Protein AF-A0A4Y2NLL1-F1 (afdb_monomer)

Secondary structure (DSSP, 8-state):
-PPPPPGGGHHHHHHHHTS-TTT--HHHHHHHHHHHHHHHHHHHHHHHHHHHHHHHHHHHHHHHHHHHHHHHHT---------------SSSTTSGGG------------------------

Foldseek 3Di:
DDDDDDPLCVVVVVVLVPDDPVCNDPVNSVVSVVVSVVVVVVVVVVVVVVVVVVVVVVVVVVVVVVVVVVVVVPDPDDDDDDDDDDDPPPDPVVVVVVPDDDDDDDDDDDDDDDDDDDDDDD

pLDDT: mean 70.18, std 22.6, range [34.69, 98.06]

Structure (mmCIF, N/CA/C/O backbone):
data_AF-A0A4Y2NLL1-F1
#
_entry.id   AF-A0A4Y2NLL1-F1
#
loop_
_atom_site.group_PDB
_atom_site.id
_atom_site.type_symbol
_atom_site.label_atom_id
_atom_site.label_alt_id
_atom_site.label_comp_id
_atom_site.label_asym_id
_atom_site.label_entity_id
_atom_site.label_seq_id
_atom_site.pdbx_PDB_ins_code
_atom_site.Cartn_x
_atom_site.Cartn_y
_atom_site.Cartn_z
_atom_site.occupancy
_atom_site.B_iso_or_equiv
_atom_site.auth_seq_id
_atom_site.auth_comp_id
_atom_site.auth_asym_id
_atom_site.auth_atom_id
_atom_site.pdbx_PDB_model_num
ATOM 1 N N . MET A 1 1 ? -21.657 14.545 -0.772 1.00 76.75 1 MET A N 1
ATOM 2 C CA . MET A 1 1 ? -20.901 13.754 -1.768 1.00 76.75 1 MET A CA 1
ATOM 3 C C . MET A 1 1 ? -19.829 12.984 -1.021 1.00 76.75 1 MET A C 1
ATOM 5 O O . MET A 1 1 ? -19.049 13.620 -0.325 1.00 76.75 1 MET A O 1
ATOM 9 N N . ILE A 1 2 ? -19.828 11.654 -1.087 1.00 66.31 2 ILE A N 1
ATOM 10 C CA . ILE A 1 2 ? -18.796 10.835 -0.435 1.00 66.31 2 ILE A CA 1
ATOM 11 C C . ILE A 1 2 ? -17.628 10.726 -1.416 1.00 66.31 2 ILE A C 1
ATOM 13 O O . ILE A 1 2 ? -17.840 10.383 -2.577 1.00 66.31 2 ILE A O 1
ATOM 17 N N . ARG A 1 3 ? -16.415 11.078 -0.980 1.00 82.00 3 ARG A N 1
ATOM 18 C CA . ARG A 1 3 ? -15.206 10.905 -1.792 1.00 82.00 3 ARG A CA 1
ATOM 19 C C . ARG A 1 3 ? -14.732 9.462 -1.645 1.00 82.00 3 ARG A C 1
ATOM 21 O O . ARG A 1 3 ? -14.575 8.987 -0.526 1.00 82.00 3 ARG A O 1
ATOM 28 N N . SER A 1 4 ? -14.541 8.768 -2.762 1.00 80.62 4 SER A N 1
ATOM 29 C CA . SER A 1 4 ? -13.954 7.428 -2.774 1.00 80.62 4 SER A CA 1
ATOM 30 C C . SER A 1 4 ? -12.435 7.513 -2.673 1.00 80.62 4 SER A C 1
ATOM 32 O O . SER A 1 4 ? -11.819 8.389 -3.283 1.00 80.62 4 SER A O 1
ATOM 34 N N . LEU A 1 5 ? -11.836 6.577 -1.942 1.00 81.56 5 LEU A N 1
ATOM 35 C CA . LEU A 1 5 ? -10.387 6.428 -1.881 1.00 81.56 5 LEU A CA 1
ATOM 36 C C . LEU A 1 5 ? -9.854 5.905 -3.234 1.00 81.56 5 LEU A C 1
ATOM 38 O O . LEU A 1 5 ? -10.534 5.084 -3.860 1.00 81.56 5 LEU A O 1
ATOM 42 N N . PRO A 1 6 ? -8.672 6.342 -3.708 1.00 89.38 6 PRO A N 1
ATOM 43 C CA . PRO A 1 6 ? -8.061 5.770 -4.906 1.00 89.38 6 PRO A CA 1
ATOM 44 C C . PRO A 1 6 ? -7.823 4.258 -4.766 1.00 89.38 6 PRO A C 1
ATOM 46 O O . PRO A 1 6 ? -7.535 3.762 -3.677 1.00 89.38 6 PRO A O 1
ATOM 49 N N . ALA A 1 7 ? -7.898 3.524 -5.881 1.00 92.19 7 ALA A N 1
ATOM 50 C CA . ALA A 1 7 ? -7.809 2.058 -5.887 1.00 92.19 7 ALA A CA 1
ATOM 51 C C . ALA A 1 7 ? -6.471 1.512 -5.351 1.00 92.19 7 ALA A C 1
ATOM 53 O O . ALA A 1 7 ? -6.421 0.413 -4.809 1.00 92.19 7 ALA A O 1
ATOM 54 N N . GLU A 1 8 ? -5.395 2.290 -5.451 1.00 92.62 8 GLU A N 1
ATOM 55 C CA . GLU A 1 8 ? -4.071 1.942 -4.920 1.00 92.62 8 GLU A CA 1
ATOM 56 C C . GLU A 1 8 ? -4.052 1.759 -3.393 1.00 92.62 8 GLU A C 1
ATOM 58 O O . GLU A 1 8 ? -3.239 0.994 -2.881 1.00 92.62 8 GLU A O 1
ATOM 63 N N . TYR A 1 9 ? -5.020 2.342 -2.681 1.00 92.75 9 TYR A N 1
ATOM 64 C CA . TYR A 1 9 ? -5.200 2.159 -1.240 1.00 92.75 9 TYR A CA 1
ATOM 65 C C . TYR A 1 9 ? -6.152 1.005 -0.884 1.00 92.75 9 TYR A C 1
ATOM 67 O O . TYR A 1 9 ? -6.485 0.803 0.283 1.00 92.75 9 TYR A O 1
ATOM 75 N N . GLN A 1 10 ? -6.623 0.217 -1.854 1.00 92.38 10 GLN A N 1
ATOM 76 C CA . GLN A 1 10 ? -7.541 -0.886 -1.560 1.00 92.38 10 GLN A CA 1
ATOM 77 C C . GLN A 1 10 ? -6.905 -1.919 -0.614 1.00 92.38 10 GLN A C 1
ATOM 79 O O . GLN A 1 10 ? -7.589 -2.437 0.267 1.00 92.38 10 GLN A O 1
ATOM 84 N N . SER A 1 11 ? -5.603 -2.186 -0.764 1.00 94.12 11 SER A N 1
ATOM 85 C CA . SER A 1 11 ? -4.860 -3.123 0.091 1.00 94.12 11 SER A CA 1
ATOM 86 C C . SER A 1 11 ? -4.927 -2.713 1.562 1.00 94.12 11 SER A C 1
ATOM 88 O O . SER A 1 11 ? -5.355 -3.499 2.406 1.00 94.12 11 SER A O 1
ATOM 90 N N . ILE A 1 12 ? -4.597 -1.454 1.865 1.00 95.56 12 ILE A N 1
ATOM 91 C CA . ILE A 1 12 ? -4.600 -0.953 3.240 1.00 95.56 12 ILE A CA 1
ATOM 92 C C . ILE A 1 12 ? -6.003 -0.936 3.854 1.00 95.56 12 ILE A C 1
ATOM 94 O O . ILE A 1 12 ? -6.177 -1.334 5.003 1.00 95.56 12 ILE A O 1
ATOM 98 N N . VAL A 1 13 ? -7.030 -0.585 3.075 1.00 94.44 13 VAL A N 1
ATOM 99 C CA . VAL A 1 13 ? -8.423 -0.642 3.544 1.00 94.44 13 VAL A CA 1
ATOM 100 C C . VAL A 1 13 ? -8.818 -2.071 3.920 1.00 94.44 13 VAL A C 1
ATOM 102 O O . VAL A 1 13 ? -9.426 -2.278 4.967 1.00 94.44 13 VAL A O 1
ATOM 105 N N . GLN A 1 14 ? -8.451 -3.067 3.106 1.00 94.88 14 GLN A N 1
ATOM 106 C CA . GLN A 1 14 ? -8.715 -4.477 3.417 1.00 94.88 14 GLN A CA 1
ATOM 107 C C . GLN A 1 14 ? -7.952 -4.943 4.658 1.00 94.88 14 GLN A C 1
ATOM 109 O O . GLN A 1 14 ? -8.508 -5.673 5.476 1.00 94.88 14 GLN A O 1
ATOM 114 N N . THR A 1 15 ? -6.702 -4.511 4.821 1.00 96.31 15 THR A N 1
ATOM 115 C CA . THR A 1 15 ? -5.895 -4.823 6.004 1.00 96.31 15 THR A CA 1
ATOM 116 C C . THR A 1 15 ? -6.549 -4.283 7.272 1.00 96.31 15 THR A C 1
ATOM 118 O O . THR A 1 15 ? -6.813 -5.061 8.187 1.00 96.31 15 THR A O 1
ATOM 121 N N . ILE A 1 16 ? -6.883 -2.989 7.296 1.00 96.38 16 ILE A N 1
ATOM 122 C CA . ILE A 1 16 ? -7.500 -2.325 8.452 1.00 96.38 16 ILE A CA 1
ATOM 123 C C . ILE A 1 16 ? -8.880 -2.915 8.758 1.00 96.38 16 ILE A C 1
ATOM 125 O O . ILE A 1 16 ? -9.222 -3.116 9.918 1.00 96.38 16 ILE A O 1
ATOM 129 N N . TYR A 1 17 ? -9.671 -3.249 7.735 1.00 95.25 17 TYR A N 1
ATOM 130 C CA . TYR A 1 17 ? -10.995 -3.846 7.933 1.00 95.25 17 TYR A CA 1
ATOM 131 C C . TYR A 1 17 ? -10.947 -5.190 8.681 1.00 95.25 17 TYR A C 1
ATOM 133 O O . TYR A 1 17 ? -11.926 -5.591 9.304 1.00 95.25 17 TYR A O 1
ATOM 141 N N . ARG A 1 18 ? -9.813 -5.897 8.626 1.00 96.81 18 ARG A N 1
ATOM 142 C CA . ARG A 1 18 ? -9.613 -7.177 9.321 1.00 96.81 18 ARG A CA 1
ATOM 143 C C . ARG A 1 18 ? -9.039 -7.022 10.730 1.00 96.81 18 ARG A C 1
ATOM 145 O O . ARG A 1 18 ? -8.798 -8.040 11.378 1.00 96.81 18 ARG A O 1
ATOM 152 N N . TRP A 1 19 ? -8.764 -5.801 11.180 1.00 98.06 19 TRP A N 1
ATOM 153 C CA . TRP A 1 19 ? -8.235 -5.550 12.517 1.00 98.06 19 TRP A CA 1
ATOM 154 C C . TRP A 1 19 ? -9.286 -5.810 13.593 1.00 98.06 19 TRP A C 1
ATOM 156 O O . TRP A 1 19 ? -10.489 -5.707 13.362 1.00 98.06 19 TRP A O 1
ATOM 166 N N . THR A 1 20 ? -8.811 -6.152 14.788 1.00 97.69 20 THR A N 1
ATOM 167 C CA . THR A 1 20 ? -9.656 -6.206 15.982 1.00 97.69 20 THR A CA 1
ATOM 168 C C . THR A 1 20 ? -9.969 -4.792 16.485 1.00 97.69 20 THR A C 1
ATOM 170 O O . THR A 1 20 ? -9.216 -3.856 16.216 1.00 97.69 20 THR A O 1
ATOM 173 N N . ASP A 1 21 ? -11.032 -4.621 17.274 1.00 97.12 21 ASP A N 1
ATOM 174 C CA . ASP A 1 21 ? -11.412 -3.305 17.823 1.00 97.12 21 ASP A CA 1
ATOM 175 C C . ASP A 1 21 ? -10.284 -2.656 18.647 1.00 97.12 21 ASP A C 1
ATOM 177 O O . ASP A 1 21 ? -10.082 -1.442 18.618 1.00 97.12 21 ASP A O 1
ATOM 181 N N . ALA A 1 22 ? -9.498 -3.477 19.352 1.00 96.81 22 ALA A N 1
ATOM 182 C CA . ALA A 1 22 ? -8.344 -3.020 20.123 1.00 96.81 22 ALA A CA 1
ATOM 183 C C . ALA A 1 22 ? -7.203 -2.496 19.236 1.00 96.81 22 ALA A C 1
ATOM 185 O O . ALA A 1 22 ? -6.418 -1.659 19.671 1.00 96.81 22 ALA A O 1
ATOM 186 N N . GLU A 1 23 ? -7.101 -2.978 18.000 1.00 96.44 23 GLU A N 1
ATOM 187 C CA . GLU A 1 23 ? -6.126 -2.517 17.012 1.00 96.44 23 GLU A CA 1
ATOM 188 C C . GLU A 1 23 ? -6.648 -1.352 16.172 1.00 96.44 23 GLU A C 1
ATOM 190 O O . GLU A 1 23 ? -5.846 -0.592 15.634 1.00 96.44 23 GLU A O 1
ATOM 195 N N . PHE A 1 24 ? -7.967 -1.188 16.069 1.00 96.44 24 PHE A N 1
ATOM 196 C CA . PHE A 1 24 ? -8.620 -0.094 15.354 1.00 96.44 24 PHE A CA 1
ATOM 197 C C . PHE A 1 24 ? -8.525 1.222 16.145 1.00 96.44 24 PHE A C 1
ATOM 199 O O . PHE A 1 24 ? -9.515 1.815 16.566 1.00 96.44 24 PHE A O 1
ATOM 206 N N . GLN A 1 25 ? -7.295 1.659 16.394 1.00 97.69 25 GLN A N 1
ATOM 207 C CA . GLN A 1 25 ? -6.973 2.887 17.105 1.00 97.69 25 GLN A CA 1
ATOM 208 C C . GLN A 1 25 ? -6.464 3.936 16.110 1.00 97.69 25 GLN A C 1
ATOM 210 O O . GLN A 1 25 ? -5.711 3.571 15.200 1.00 97.69 25 GLN A O 1
ATOM 215 N N . PRO A 1 26 ? -6.827 5.223 16.273 1.00 96.88 26 PRO A N 1
ATOM 216 C CA . PRO A 1 26 ? -6.452 6.283 15.336 1.00 96.88 26 PRO A CA 1
ATOM 217 C C . PRO A 1 26 ? -4.950 6.332 15.038 1.00 96.88 26 PRO A C 1
ATOM 219 O O . PRO A 1 26 ? -4.568 6.296 13.872 1.00 96.88 26 PRO A O 1
ATOM 222 N N . ASP A 1 27 ? -4.109 6.291 16.074 1.00 97.44 27 ASP A N 1
ATOM 223 C CA . ASP A 1 27 ? -2.648 6.374 15.943 1.00 97.44 27 ASP A CA 1
ATOM 224 C C . ASP A 1 27 ? -2.078 5.241 15.078 1.00 97.44 27 ASP A C 1
ATOM 226 O O . ASP A 1 27 ? -1.194 5.437 14.242 1.00 97.44 27 ASP A O 1
ATOM 230 N N . LYS A 1 28 ? -2.614 4.027 15.253 1.00 97.19 28 LYS A N 1
ATOM 231 C CA . LYS A 1 28 ? -2.180 2.858 14.486 1.00 97.19 28 LYS A CA 1
ATOM 232 C C . LYS A 1 28 ? -2.656 2.953 13.039 1.00 97.19 28 LYS A C 1
ATOM 234 O O . LYS A 1 28 ? -1.873 2.683 12.129 1.00 97.19 28 LYS A O 1
ATOM 239 N N . ILE A 1 29 ? -3.902 3.375 12.823 1.00 95.81 29 ILE A N 1
ATOM 240 C CA . ILE A 1 29 ? -4.457 3.608 11.483 1.00 95.81 29 ILE A CA 1
ATOM 241 C C . ILE A 1 29 ? -3.603 4.633 10.733 1.00 95.81 29 ILE A C 1
ATOM 243 O O . ILE A 1 29 ? -3.204 4.375 9.601 1.00 95.81 29 ILE A O 1
ATOM 247 N N . GLU A 1 30 ? -3.275 5.759 11.365 1.00 95.81 30 GLU A N 1
ATOM 248 C CA . GLU A 1 30 ? -2.430 6.794 10.767 1.00 95.81 30 GLU A CA 1
ATOM 249 C C . GLU A 1 30 ? -1.052 6.241 10.386 1.00 95.81 30 GLU A C 1
ATOM 251 O O . GLU A 1 30 ? -0.609 6.415 9.248 1.00 95.81 30 GLU A O 1
ATOM 256 N N . SER A 1 31 ? -0.406 5.502 11.295 1.00 96.38 31 SER A N 1
ATOM 257 C CA . SER A 1 31 ? 0.912 4.911 11.038 1.00 96.38 31 SER A CA 1
ATOM 258 C C . SER A 1 31 ? 0.917 3.958 9.837 1.00 96.38 31 SER A C 1
ATOM 260 O O . SER A 1 31 ? 1.832 3.997 9.013 1.00 96.38 31 SER A O 1
ATOM 262 N N . GLU A 1 32 ? -0.130 3.146 9.690 1.00 96.94 32 GLU A N 1
ATOM 263 C CA . GLU A 1 32 ? -0.248 2.174 8.606 1.00 96.94 32 GLU A CA 1
ATOM 264 C C . GLU A 1 32 ? -0.572 2.863 7.267 1.00 96.94 32 GLU A C 1
ATOM 266 O O . GLU A 1 32 ? -0.046 2.482 6.221 1.00 96.94 32 GLU A O 1
ATOM 271 N N . ILE A 1 33 ? -1.373 3.935 7.290 1.00 95.00 33 ILE A N 1
ATOM 272 C CA . ILE A 1 33 ? -1.655 4.757 6.104 1.00 95.00 33 ILE A CA 1
ATOM 273 C C . ILE A 1 33 ? -0.382 5.459 5.606 1.00 95.00 33 ILE A C 1
ATOM 275 O O . ILE A 1 33 ? -0.111 5.442 4.404 1.00 95.00 33 ILE A O 1
ATOM 279 N N . LEU A 1 34 ? 0.432 6.020 6.507 1.00 95.50 34 LEU A N 1
ATOM 280 C CA . LEU A 1 34 ? 1.714 6.650 6.158 1.00 95.50 34 LEU A CA 1
ATOM 281 C C . LEU A 1 34 ? 2.727 5.644 5.594 1.00 95.50 34 LEU A C 1
ATOM 283 O O . LEU A 1 34 ? 3.481 5.957 4.663 1.00 95.50 34 LEU A O 1
ATOM 287 N N . LEU A 1 35 ? 2.752 4.432 6.152 1.00 95.81 35 LEU A N 1
ATOM 288 C CA . LEU A 1 35 ? 3.588 3.347 5.651 1.00 95.81 35 LEU A CA 1
ATOM 289 C C . LEU A 1 35 ? 3.171 2.947 4.229 1.00 95.81 35 LEU A C 1
ATOM 291 O O . LEU A 1 35 ? 4.026 2.827 3.345 1.00 95.81 35 LEU A O 1
ATOM 295 N N . GLU A 1 36 ? 1.865 2.807 3.989 1.00 95.81 36 GLU A N 1
ATOM 296 C CA . GLU A 1 36 ? 1.330 2.467 2.672 1.00 95.81 36 GLU A CA 1
ATOM 297 C C . GLU A 1 36 ? 1.612 3.565 1.640 1.00 95.81 36 GLU A C 1
ATOM 299 O O . GLU A 1 36 ? 2.037 3.267 0.522 1.00 95.81 36 GLU A O 1
ATOM 304 N N . GLU A 1 37 ? 1.465 4.839 2.007 1.00 94.88 37 GLU A N 1
ATOM 305 C CA . GLU A 1 37 ? 1.814 5.953 1.123 1.00 94.88 37 GLU A CA 1
ATOM 306 C C . GLU A 1 37 ? 3.293 5.902 0.713 1.00 94.88 37 GLU A C 1
ATOM 308 O O . GLU A 1 37 ? 3.621 6.041 -0.471 1.00 94.88 37 GLU A O 1
ATOM 313 N N . ASN A 1 38 ? 4.205 5.633 1.655 1.00 96.25 38 ASN A N 1
ATOM 314 C CA . ASN A 1 38 ? 5.623 5.480 1.327 1.00 96.25 38 ASN A CA 1
ATOM 315 C C . ASN A 1 38 ? 5.875 4.306 0.380 1.00 96.25 38 ASN A C 1
ATOM 317 O O . ASN A 1 38 ? 6.637 4.454 -0.581 1.00 96.25 38 ASN A O 1
ATOM 321 N N . ARG A 1 39 ? 5.219 3.164 0.611 1.00 96.19 39 ARG A N 1
ATOM 322 C CA . ARG A 1 39 ? 5.319 1.982 -0.252 1.00 96.19 39 ARG A CA 1
ATOM 323 C C . ARG A 1 39 ? 4.836 2.282 -1.673 1.00 96.19 39 ARG A C 1
ATOM 325 O O . ARG A 1 39 ? 5.514 1.928 -2.643 1.00 96.19 39 ARG A O 1
ATOM 332 N N . LEU A 1 40 ? 3.695 2.957 -1.811 1.00 95.38 40 LEU A N 1
ATOM 333 C CA . LEU A 1 40 ? 3.137 3.361 -3.104 1.00 95.38 40 LEU A CA 1
ATOM 334 C C . LEU A 1 40 ? 4.060 4.344 -3.827 1.00 95.38 40 LEU A C 1
ATOM 336 O O . LEU A 1 40 ? 4.355 4.168 -5.012 1.00 95.38 40 LEU A O 1
ATOM 340 N N . ARG A 1 41 ? 4.585 5.339 -3.105 1.00 95.06 41 ARG A N 1
ATOM 341 C CA . ARG A 1 41 ? 5.521 6.323 -3.655 1.00 95.06 41 ARG A CA 1
ATOM 342 C C . ARG A 1 41 ? 6.812 5.672 -4.146 1.00 95.06 41 ARG A C 1
ATOM 344 O O . ARG A 1 41 ? 7.328 6.070 -5.188 1.00 95.06 41 ARG A O 1
ATOM 351 N N . LEU A 1 42 ? 7.331 4.690 -3.413 1.00 95.50 42 LEU A N 1
ATOM 352 C CA . LEU A 1 42 ? 8.517 3.939 -3.818 1.00 95.50 42 LEU A CA 1
ATOM 353 C C . LEU A 1 42 ? 8.243 3.115 -5.080 1.00 95.50 42 LEU A C 1
ATOM 355 O O . LEU A 1 42 ? 8.962 3.253 -6.063 1.00 95.50 42 LEU A O 1
ATOM 359 N N . THR A 1 43 ? 7.137 2.366 -5.095 1.00 92.81 43 THR A N 1
ATOM 360 C CA . THR A 1 43 ? 6.732 1.542 -6.247 1.00 92.81 43 THR A CA 1
ATOM 361 C C . THR A 1 43 ? 6.615 2.374 -7.528 1.00 92.81 43 THR A C 1
ATOM 363 O O . THR A 1 43 ? 7.045 1.942 -8.595 1.00 92.81 43 THR A O 1
ATOM 366 N N . ARG A 1 44 ? 6.065 3.593 -7.431 1.00 93.31 44 ARG A N 1
ATOM 367 C CA . ARG A 1 44 ? 5.944 4.509 -8.573 1.00 93.31 44 ARG A CA 1
ATOM 368 C C . ARG A 1 44 ? 7.313 4.955 -9.101 1.00 93.31 44 ARG A C 1
ATOM 370 O O . ARG A 1 44 ? 7.540 4.898 -10.302 1.00 93.31 44 ARG A O 1
ATOM 377 N N . LYS A 1 45 ? 8.246 5.315 -8.213 1.00 92.38 45 LYS A N 1
ATOM 378 C CA . LYS A 1 45 ? 9.615 5.710 -8.596 1.00 92.38 45 LYS A CA 1
ATOM 379 C C . LYS A 1 45 ? 10.396 4.579 -9.257 1.00 92.38 45 LYS A C 1
ATOM 381 O O . LYS A 1 45 ? 11.112 4.816 -10.230 1.00 92.38 45 LYS A O 1
ATOM 386 N N . ASP A 1 46 ? 10.267 3.365 -8.733 1.00 92.56 46 ASP A N 1
ATOM 387 C CA . ASP A 1 46 ? 10.939 2.198 -9.300 1.00 92.56 46 ASP A CA 1
ATOM 388 C C . ASP A 1 46 ? 10.401 1.905 -10.702 1.00 92.56 46 ASP A C 1
ATOM 390 O O . ASP A 1 46 ? 11.179 1.682 -11.628 1.00 92.56 46 ASP A O 1
ATOM 394 N N . LEU A 1 47 ? 9.079 1.998 -10.887 1.00 93.00 47 LEU A N 1
ATOM 395 C CA . LEU A 1 47 ? 8.448 1.854 -12.197 1.00 93.00 47 LEU A CA 1
ATOM 396 C C . LEU A 1 47 ? 8.942 2.915 -13.190 1.00 93.00 47 LEU A C 1
ATOM 398 O O . LEU A 1 47 ? 9.303 2.567 -14.316 1.00 93.00 47 LEU A O 1
ATOM 402 N N . ASP A 1 48 ? 9.009 4.180 -12.775 1.00 92.06 48 ASP A N 1
ATOM 403 C CA . ASP A 1 48 ? 9.502 5.279 -13.613 1.00 92.06 48 ASP A CA 1
ATOM 404 C C . ASP A 1 48 ? 10.969 5.062 -14.017 1.00 92.06 48 ASP A C 1
ATOM 406 O O . ASP A 1 48 ? 11.347 5.242 -15.178 1.00 92.06 48 ASP A O 1
ATOM 410 N N . THR A 1 49 ? 11.793 4.601 -13.074 1.00 91.38 49 THR A N 1
ATOM 411 C CA . THR A 1 49 ? 13.212 4.304 -13.305 1.00 91.38 49 THR A CA 1
ATOM 412 C C . THR A 1 49 ? 13.380 3.148 -14.287 1.00 91.38 49 THR A C 1
ATOM 414 O O . THR A 1 49 ? 14.119 3.264 -15.266 1.00 91.38 49 THR A O 1
ATOM 417 N N . VAL A 1 50 ? 12.662 2.044 -14.071 1.00 91.31 50 VAL A N 1
ATOM 418 C CA . VAL A 1 50 ? 12.688 0.872 -14.958 1.00 91.31 50 VAL A CA 1
ATOM 419 C C . VAL A 1 50 ? 12.205 1.243 -16.359 1.00 91.31 50 VAL A C 1
ATOM 421 O O . VAL A 1 50 ? 12.829 0.849 -17.344 1.00 91.31 50 VAL A O 1
ATOM 424 N N . SER A 1 51 ? 11.139 2.039 -16.454 1.00 92.38 51 SER A N 1
ATOM 425 C CA . SER A 1 51 ? 10.598 2.536 -17.721 1.00 92.38 51 SER A CA 1
ATOM 426 C C . SER A 1 51 ? 11.631 3.367 -18.492 1.00 92.38 51 SER A C 1
ATOM 428 O O . SER A 1 51 ? 11.911 3.091 -19.661 1.00 92.38 51 SER A O 1
ATOM 430 N N . SER A 1 52 ? 12.276 4.327 -17.821 1.00 87.94 52 SER A N 1
ATOM 431 C CA . SER A 1 52 ? 13.306 5.188 -18.417 1.00 87.94 52 SER A CA 1
ATOM 432 C C . SER A 1 52 ? 14.527 4.398 -18.909 1.00 87.94 52 SER A C 1
ATO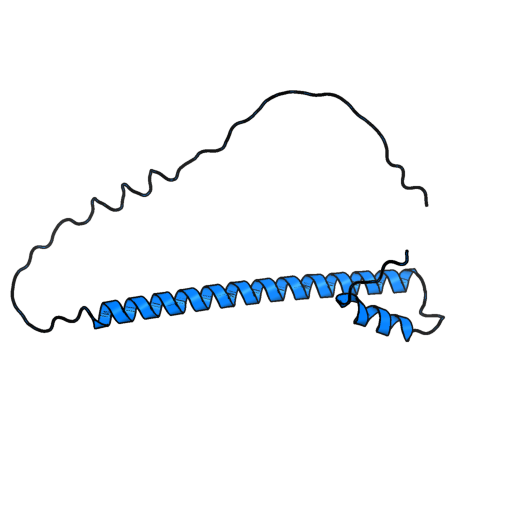M 434 O O . SER A 1 52 ? 15.013 4.604 -20.029 1.00 87.94 52 SER A O 1
ATOM 436 N N . VAL A 1 53 ? 14.993 3.429 -18.115 1.00 90.25 53 VAL A N 1
ATOM 437 C CA . VAL A 1 53 ? 16.108 2.547 -18.491 1.00 90.25 53 VAL A CA 1
ATOM 438 C C . VAL A 1 53 ? 15.737 1.677 -19.692 1.00 90.25 53 VAL A C 1
ATOM 440 O O . VAL A 1 53 ? 16.524 1.559 -20.633 1.00 90.25 53 VAL A O 1
ATOM 443 N N . ALA A 1 54 ? 14.539 1.089 -19.699 1.00 86.88 54 ALA A N 1
ATOM 444 C CA . ALA A 1 54 ? 14.071 0.267 -20.811 1.00 86.88 54 ALA A CA 1
ATOM 445 C C . ALA A 1 54 ? 13.994 1.070 -22.119 1.00 86.88 54 ALA A C 1
ATOM 447 O O . ALA A 1 54 ? 14.463 0.598 -23.157 1.00 86.88 54 ALA A O 1
ATOM 448 N N . PHE A 1 55 ? 13.472 2.299 -22.061 1.00 85.38 55 PHE A N 1
ATOM 449 C CA . PHE A 1 55 ? 13.398 3.183 -23.222 1.00 85.38 55 PHE A CA 1
ATOM 450 C C . PHE A 1 55 ? 14.789 3.558 -23.749 1.00 85.38 55 PHE A C 1
ATOM 452 O O . PHE A 1 55 ? 15.051 3.437 -24.947 1.00 85.38 55 PHE A O 1
ATOM 459 N N . SER A 1 56 ? 15.705 3.936 -22.853 1.00 84.00 56 SER A N 1
ATOM 460 C CA . SER A 1 56 ? 17.086 4.282 -23.210 1.00 84.00 56 SER A CA 1
ATOM 461 C C . SER A 1 56 ? 17.807 3.104 -23.872 1.00 84.00 56 SER A C 1
ATOM 463 O O . SER A 1 56 ? 18.464 3.258 -24.900 1.00 84.00 56 SER A O 1
ATOM 465 N N . ASN A 1 57 ? 17.650 1.895 -23.332 1.00 83.81 57 ASN A N 1
ATOM 466 C CA . ASN A 1 57 ? 18.254 0.691 -23.901 1.00 83.81 57 ASN A CA 1
ATOM 467 C C . ASN A 1 57 ? 17.707 0.367 -25.297 1.00 83.81 57 ASN A C 1
ATOM 469 O O . ASN A 1 57 ? 18.470 -0.027 -26.182 1.00 83.81 57 ASN A O 1
ATOM 473 N N . GLU A 1 58 ? 16.405 0.546 -25.519 1.00 81.94 58 GLU A N 1
ATOM 474 C CA . GLU A 1 58 ? 15.797 0.333 -26.834 1.00 81.94 58 GLU A CA 1
ATOM 475 C C . GLU A 1 58 ? 16.291 1.356 -27.867 1.00 81.94 58 GLU A C 1
ATOM 477 O O . GLU A 1 58 ? 16.586 0.986 -29.007 1.00 81.94 58 GLU A O 1
ATOM 482 N N . MET A 1 59 ? 16.458 2.621 -27.469 1.00 80.12 59 MET A N 1
ATOM 483 C CA . MET A 1 59 ? 17.057 3.652 -28.322 1.00 80.12 59 MET A CA 1
ATOM 484 C C . MET A 1 59 ? 18.482 3.267 -28.745 1.00 80.12 59 MET A C 1
ATOM 486 O O . MET A 1 59 ? 18.756 3.187 -29.944 1.00 80.12 59 MET A O 1
ATOM 490 N N . HIS A 1 60 ? 19.352 2.916 -27.792 1.00 76.00 60 HIS A N 1
ATOM 491 C CA . HIS A 1 60 ? 20.725 2.492 -28.091 1.00 76.00 60 HIS A CA 1
ATOM 492 C C . HIS A 1 60 ? 20.781 1.252 -28.999 1.00 76.00 60 HIS A C 1
ATOM 494 O O . HIS A 1 60 ? 21.647 1.153 -29.870 1.00 76.00 60 HIS A O 1
ATOM 500 N N . ARG A 1 61 ? 19.854 0.293 -28.847 1.00 77.50 61 ARG A N 1
ATOM 501 C CA . ARG A 1 61 ? 19.776 -0.884 -29.733 1.00 77.50 61 ARG A CA 1
ATOM 502 C C . ARG A 1 61 ? 19.422 -0.512 -31.168 1.00 77.50 61 ARG A C 1
ATOM 504 O O . ARG A 1 61 ? 20.026 -1.062 -32.091 1.00 77.50 61 ARG A O 1
ATOM 511 N N . LYS A 1 62 ? 18.464 0.397 -31.368 1.00 76.44 62 LYS A N 1
ATOM 512 C CA . LYS A 1 62 ? 18.084 0.888 -32.704 1.00 76.44 62 LYS A CA 1
ATOM 513 C C . LYS A 1 62 ? 19.224 1.658 -33.362 1.00 76.44 62 LYS A C 1
ATOM 515 O O . LYS A 1 62 ? 19.492 1.459 -34.545 1.00 76.44 62 LYS A O 1
ATOM 520 N N . GLU A 1 63 ? 19.935 2.467 -32.590 1.00 69.75 63 GLU A N 1
ATOM 521 C CA . GLU A 1 63 ? 21.091 3.229 -33.061 1.00 69.75 63 GLU A CA 1
ATOM 522 C C . GLU A 1 63 ? 22.255 2.300 -33.452 1.00 69.75 63 GLU A C 1
ATOM 524 O O . GLU A 1 63 ? 22.782 2.381 -34.562 1.00 69.75 63 GLU A O 1
ATOM 529 N N . ALA A 1 64 ? 22.558 1.296 -32.623 1.00 68.06 64 ALA A N 1
ATOM 530 C CA . ALA A 1 64 ? 23.544 0.266 -32.943 1.00 68.06 64 ALA A CA 1
ATOM 531 C C . ALA A 1 64 ? 23.148 -0.602 -34.154 1.00 68.06 64 ALA A C 1
ATOM 533 O O . ALA A 1 64 ? 24.022 -1.082 -34.879 1.00 68.06 64 ALA A O 1
ATOM 534 N N . ALA A 1 65 ? 21.854 -0.835 -34.390 1.00 66.06 65 ALA A N 1
ATOM 535 C CA . ALA A 1 65 ? 21.374 -1.543 -35.577 1.00 66.06 65 ALA A CA 1
ATOM 536 C C . ALA A 1 65 ? 21.508 -0.695 -36.854 1.00 66.06 65 ALA A C 1
ATOM 538 O O . ALA A 1 65 ? 21.896 -1.226 -37.895 1.00 66.06 65 ALA A O 1
ATOM 539 N N . ASN A 1 66 ? 21.265 0.616 -36.768 1.00 62.16 66 ASN A N 1
ATOM 540 C CA . ASN A 1 66 ? 21.471 1.546 -37.878 1.00 62.16 66 ASN A CA 1
ATOM 541 C C . ASN A 1 66 ? 22.956 1.604 -38.288 1.00 62.16 66 ASN A C 1
ATOM 543 O O . ASN A 1 66 ? 23.284 1.382 -39.455 1.00 62.16 66 ASN A O 1
ATOM 547 N N . CYS A 1 67 ? 23.873 1.739 -37.323 1.00 56.62 67 CYS A N 1
ATOM 548 C CA . CYS A 1 67 ? 25.317 1.735 -37.594 1.00 56.62 67 CYS A CA 1
ATOM 549 C C . CYS A 1 67 ? 25.797 0.453 -38.298 1.00 56.62 67 CYS A C 1
ATOM 551 O O . CYS A 1 67 ? 26.682 0.504 -39.151 1.00 56.62 67 CYS A O 1
ATOM 553 N N . LYS A 1 68 ? 25.191 -0.702 -37.997 1.00 58.88 68 LYS A N 1
ATOM 554 C CA . LYS A 1 68 ? 25.503 -1.975 -38.671 1.00 58.88 68 LYS A CA 1
ATOM 555 C C . LYS A 1 68 ? 24.985 -2.022 -40.108 1.00 58.88 68 LYS A C 1
ATOM 557 O O . LYS A 1 68 ? 25.641 -2.616 -40.956 1.00 58.88 68 LYS A O 1
ATOM 562 N N . HIS A 1 69 ? 23.847 -1.392 -40.393 1.00 50.66 69 HIS A N 1
ATOM 563 C CA . HIS A 1 69 ? 23.303 -1.318 -41.750 1.00 50.66 69 HIS A CA 1
ATOM 564 C C . HIS A 1 69 ? 24.144 -0.394 -42.642 1.00 50.66 69 HIS A C 1
ATOM 566 O O . HIS A 1 69 ? 24.412 -0.736 -43.791 1.00 50.66 69 HIS A O 1
ATOM 572 N N . ILE A 1 70 ? 24.632 0.725 -42.096 1.00 50.59 70 ILE A N 1
ATOM 573 C CA . ILE A 1 70 ? 25.578 1.620 -42.780 1.00 50.59 70 ILE A CA 1
ATOM 574 C C . ILE A 1 70 ? 26.936 0.928 -42.992 1.00 50.59 70 ILE A C 1
ATOM 576 O O . ILE A 1 70 ? 27.474 0.990 -44.093 1.00 50.59 70 ILE A O 1
ATOM 580 N N . ALA A 1 71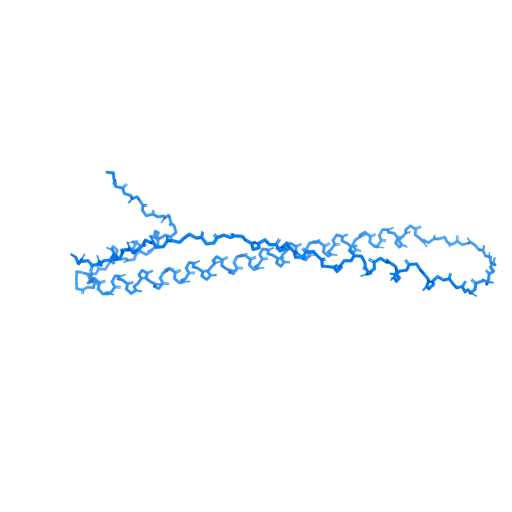 ? 27.454 0.194 -41.997 1.00 49.22 71 ALA A N 1
ATOM 581 C CA . ALA A 1 71 ? 28.708 -0.559 -42.124 1.00 49.22 71 ALA A CA 1
ATOM 582 C C . ALA A 1 71 ? 28.619 -1.745 -43.108 1.00 49.22 71 ALA A C 1
ATOM 584 O O . ALA A 1 71 ? 29.598 -2.084 -43.770 1.00 49.22 71 ALA A O 1
ATOM 585 N N . ALA A 1 72 ? 27.448 -2.378 -43.232 1.00 49.62 72 ALA A N 1
ATOM 586 C CA . ALA A 1 72 ? 27.209 -3.428 -44.221 1.00 49.62 72 ALA A CA 1
ATOM 587 C C . ALA A 1 72 ? 27.051 -2.868 -45.648 1.00 49.62 72 ALA A C 1
ATOM 589 O O . ALA A 1 72 ? 27.460 -3.530 -46.601 1.00 49.62 72 ALA A O 1
ATOM 590 N N . LEU A 1 73 ? 26.509 -1.650 -45.801 1.00 46.91 73 LEU A N 1
ATOM 591 C CA . LEU A 1 73 ? 26.439 -0.944 -47.087 1.00 46.91 73 LEU A CA 1
ATOM 592 C C . LEU A 1 73 ? 27.788 -0.333 -47.508 1.00 46.91 73 LEU A C 1
ATOM 594 O O . LEU A 1 73 ? 28.004 -0.094 -48.693 1.00 46.91 73 LEU A O 1
ATOM 598 N N . SER A 1 74 ? 28.700 -0.084 -46.562 1.00 47.34 74 SER A N 1
ATOM 599 C CA . SER A 1 74 ? 30.001 0.551 -46.804 1.00 47.34 74 SER A CA 1
ATOM 600 C C . SER A 1 74 ? 3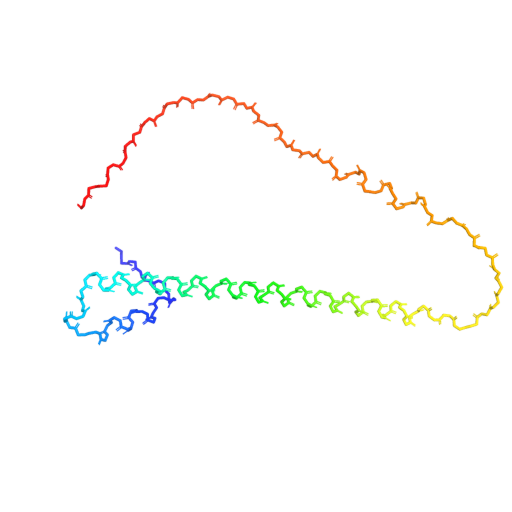1.139 -0.430 -47.105 1.00 47.34 74 SER A C 1
ATOM 602 O O . SER A 1 74 ? 32.300 -0.089 -46.892 1.00 47.34 74 SER A O 1
ATOM 604 N N . ASN A 1 75 ? 30.847 -1.633 -47.604 1.00 51.50 75 ASN A N 1
ATOM 605 C CA . ASN A 1 75 ? 31.872 -2.512 -48.170 1.00 51.50 75 ASN A CA 1
ATOM 606 C C . ASN A 1 75 ? 31.919 -2.389 -49.706 1.00 51.50 75 ASN A C 1
ATOM 608 O O . ASN A 1 75 ? 31.388 -3.265 -50.392 1.00 51.50 75 ASN A O 1
ATOM 612 N N . PRO A 1 76 ? 32.600 -1.387 -50.296 1.00 41.38 76 PRO A N 1
ATOM 613 C CA . PRO A 1 76 ? 33.113 -1.534 -51.645 1.00 41.38 76 PRO A CA 1
ATOM 614 C C . PRO A 1 76 ? 34.378 -2.401 -51.572 1.00 41.38 76 PRO A C 1
ATOM 616 O O . PRO A 1 76 ? 35.479 -1.940 -51.270 1.00 41.38 76 PRO A O 1
ATOM 619 N N . LYS A 1 77 ? 34.229 -3.704 -51.827 1.00 40.34 77 LYS A N 1
ATOM 620 C CA . LYS A 1 77 ? 35.355 -4.503 -52.321 1.00 40.34 77 LYS A CA 1
ATOM 621 C C . LYS A 1 77 ? 35.570 -4.094 -53.782 1.00 40.34 77 LYS A C 1
ATOM 623 O O . LYS A 1 77 ? 34.601 -4.095 -54.526 1.00 40.34 77 LYS A O 1
ATOM 628 N N . THR A 1 78 ? 36.840 -3.844 -54.120 1.00 34.69 78 THR A N 1
ATOM 629 C CA . THR A 1 78 ? 37.456 -3.399 -55.394 1.00 34.69 78 THR A CA 1
ATOM 630 C C . THR A 1 78 ? 37.485 -1.880 -55.565 1.00 34.69 78 THR A C 1
ATOM 632 O O . THR A 1 78 ? 36.438 -1.256 -55.519 1.00 34.69 78 THR A O 1
ATOM 635 N N . ASN A 1 79 ? 38.600 -1.195 -55.806 1.00 43.09 79 ASN A N 1
ATOM 636 C CA . ASN A 1 79 ? 40.030 -1.485 -55.926 1.00 43.09 79 ASN A CA 1
ATOM 637 C C . ASN A 1 79 ? 40.681 -0.129 -56.293 1.00 43.09 79 ASN A C 1
ATOM 639 O O . ASN A 1 79 ? 40.051 0.689 -56.947 1.00 43.09 79 ASN A O 1
ATOM 643 N N . GLU A 1 80 ? 41.945 0.053 -55.905 1.00 35.50 80 GLU A N 1
ATOM 644 C CA . GLU A 1 80 ? 42.896 1.049 -56.435 1.00 35.50 80 GLU A CA 1
ATOM 645 C C . GLU A 1 80 ? 42.829 2.525 -55.974 1.00 35.50 80 GLU A C 1
ATOM 647 O O . GLU A 1 80 ? 41.939 3.297 -56.298 1.00 35.50 80 GLU A O 1
ATOM 652 N N . SER A 1 81 ? 43.935 2.899 -55.312 1.00 42.25 81 SER A N 1
ATOM 653 C CA . SER A 1 81 ? 44.739 4.109 -55.543 1.00 42.25 81 SER A CA 1
ATOM 654 C C . SER A 1 81 ? 44.142 5.484 -55.211 1.00 42.25 81 SER A C 1
ATOM 656 O O . SER A 1 81 ? 43.495 6.119 -56.030 1.00 42.25 81 SER A O 1
ATOM 658 N N . SER A 1 82 ? 44.481 6.022 -54.037 1.00 36.22 82 SER A N 1
ATOM 659 C CA . SER A 1 82 ? 45.589 6.984 -53.868 1.00 36.22 82 SER A CA 1
ATOM 660 C C . SER A 1 82 ? 45.401 7.774 -52.565 1.00 36.22 82 SER A C 1
ATOM 662 O O . SER A 1 82 ? 44.429 8.495 -52.370 1.00 36.22 82 SER A O 1
ATOM 664 N N . ASN A 1 83 ? 46.355 7.589 -51.665 1.00 49.41 83 ASN A N 1
ATOM 665 C CA . ASN A 1 83 ? 46.804 8.489 -50.612 1.00 49.41 83 ASN A CA 1
ATOM 666 C C . ASN A 1 83 ? 46.547 9.997 -50.849 1.00 49.41 83 ASN A C 1
ATOM 668 O O . ASN A 1 83 ? 47.325 10.651 -51.536 1.00 49.41 83 ASN A O 1
ATOM 672 N N . THR A 1 84 ? 45.572 10.574 -50.134 1.00 44.31 84 THR A N 1
ATOM 673 C CA . THR A 1 84 ? 45.609 11.986 -49.702 1.00 44.31 84 THR A CA 1
ATOM 674 C C . THR A 1 84 ? 45.133 12.114 -48.253 1.00 44.31 84 THR A C 1
ATOM 676 O O . THR A 1 84 ? 43.976 12.403 -47.950 1.00 44.31 84 THR A O 1
ATOM 679 N N . GLU A 1 85 ? 46.063 11.867 -47.340 1.00 49.34 85 GLU A N 1
ATOM 680 C CA . GLU A 1 85 ? 46.013 12.307 -45.951 1.00 49.34 85 GLU A CA 1
ATOM 681 C C . GLU A 1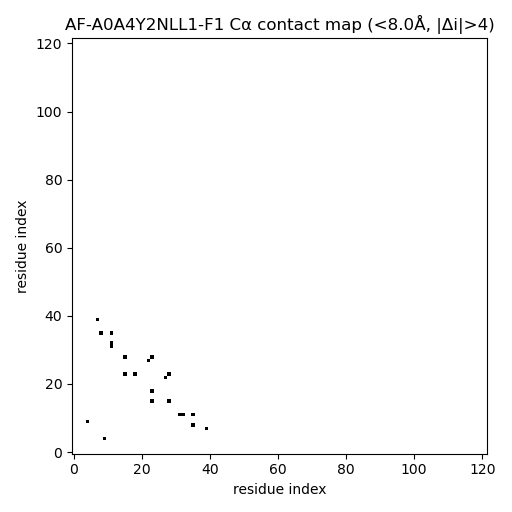 85 ? 46.156 13.841 -45.926 1.00 49.34 85 GLU A C 1
ATOM 683 O O . GLU A 1 85 ? 47.228 14.327 -46.263 1.00 49.34 85 GLU A O 1
ATOM 688 N N . PHE A 1 8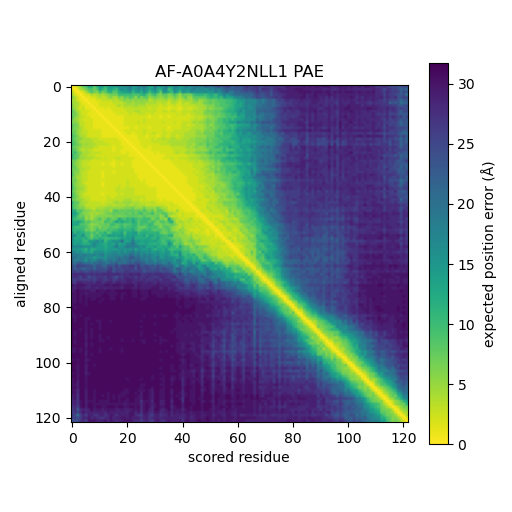6 ? 45.092 14.602 -45.619 1.00 48.81 86 PHE A N 1
ATOM 689 C CA . PHE A 1 86 ? 45.081 15.750 -44.680 1.00 48.81 86 PHE A CA 1
ATOM 690 C C . PHE A 1 86 ? 43.809 16.624 -44.801 1.00 48.81 86 PHE A C 1
ATOM 692 O O . PHE A 1 86 ? 43.402 17.016 -45.888 1.00 48.81 86 PHE A O 1
ATOM 699 N N . LYS A 1 87 ? 43.303 17.056 -43.632 1.00 53.72 87 LYS A N 1
ATOM 700 C CA . LYS A 1 87 ? 42.342 18.158 -43.363 1.00 53.72 87 LYS A CA 1
ATOM 701 C C . LYS A 1 87 ? 40.835 17.864 -43.446 1.00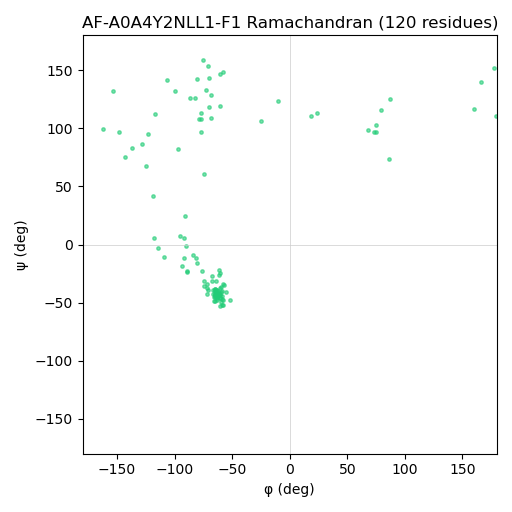 53.72 87 LYS A C 1
ATOM 703 O O . LYS A 1 87 ? 40.117 18.465 -44.233 1.00 53.72 87 LYS A O 1
ATOM 708 N N . VAL A 1 88 ? 40.325 17.148 -42.442 1.00 51.06 88 VAL A N 1
ATOM 709 C CA . VAL A 1 88 ? 38.980 17.412 -41.883 1.00 51.06 88 VAL A CA 1
ATOM 710 C C . VAL A 1 88 ? 39.117 17.641 -40.375 1.00 51.06 88 VAL A C 1
ATOM 712 O O . VAL A 1 88 ? 38.742 16.814 -39.556 1.00 51.06 88 VAL A O 1
ATOM 715 N N . LYS A 1 89 ? 39.755 18.755 -39.996 1.00 53.91 89 LYS A N 1
ATOM 716 C CA . LYS A 1 89 ? 39.851 19.210 -38.594 1.00 53.91 89 LYS A CA 1
ATOM 717 C C . LYS A 1 89 ? 39.186 20.571 -38.338 1.00 53.91 89 LYS A C 1
ATOM 719 O O . LYS A 1 89 ? 39.294 21.080 -37.236 1.00 53.91 89 LYS A O 1
ATOM 724 N N . SER A 1 90 ? 38.496 21.163 -39.319 1.00 54.28 90 SER A N 1
ATOM 725 C CA . SER A 1 90 ? 38.058 22.570 -39.224 1.00 54.28 90 SER A CA 1
ATOM 726 C C . SER A 1 90 ? 36.546 22.806 -39.158 1.00 54.28 90 SER A C 1
ATOM 728 O O . SER A 1 90 ? 36.160 23.956 -39.021 1.00 54.28 90 SER A O 1
ATOM 730 N N . ALA A 1 91 ? 35.691 21.783 -39.254 1.00 48.56 91 ALA A N 1
ATOM 731 C CA . ALA A 1 91 ? 34.240 22.007 -39.367 1.00 48.56 91 ALA A CA 1
ATOM 732 C C . ALA A 1 91 ? 33.418 21.629 -38.119 1.00 48.56 91 ALA A C 1
ATOM 734 O O . ALA A 1 91 ? 32.247 21.973 -38.048 1.00 48.56 91 ALA A O 1
ATOM 735 N N . PHE A 1 92 ? 34.003 20.948 -37.126 1.00 47.06 92 PHE A N 1
ATOM 736 C CA . PHE A 1 92 ? 33.257 20.533 -35.926 1.00 47.06 92 PHE A CA 1
ATOM 737 C C . PHE A 1 92 ? 33.353 21.527 -34.760 1.00 47.06 92 PHE A C 1
ATOM 739 O O . PHE A 1 92 ? 32.492 21.517 -33.892 1.00 47.06 92 PHE A O 1
ATOM 746 N N . SER A 1 93 ? 34.344 22.426 -34.758 1.00 50.84 93 SER A N 1
ATOM 747 C CA . SER A 1 93 ? 34.541 23.381 -33.654 1.00 50.84 93 SER A CA 1
ATOM 748 C C . SER A 1 93 ? 33.630 24.616 -33.724 1.00 50.84 93 SER A C 1
ATOM 750 O O . SER A 1 93 ? 33.574 25.368 -32.760 1.00 50.84 93 SER A O 1
ATOM 752 N N . GLU A 1 94 ? 32.935 24.842 -34.844 1.00 48.47 94 GLU A N 1
ATOM 753 C CA . GLU A 1 94 ? 32.107 26.041 -35.071 1.00 48.47 94 GLU A CA 1
ATOM 754 C C . GLU A 1 94 ? 30.638 25.850 -34.643 1.00 48.47 94 GLU A C 1
ATOM 756 O O . GLU A 1 94 ? 29.893 26.818 -34.526 1.00 48.47 94 GLU A O 1
ATOM 761 N N . LEU A 1 95 ? 30.210 24.611 -34.360 1.00 47.59 95 LEU A N 1
ATOM 762 C CA . LEU A 1 95 ? 28.838 24.339 -33.912 1.00 47.59 95 LEU A CA 1
ATOM 763 C C . LEU A 1 95 ? 28.676 24.408 -32.383 1.00 47.59 95 LEU A C 1
ATOM 765 O O . LEU A 1 95 ? 27.576 24.667 -31.902 1.00 47.59 95 LEU A O 1
ATOM 769 N N . GLU A 1 96 ? 29.756 24.218 -31.618 1.00 48.59 96 GLU A N 1
ATOM 770 C CA . GLU A 1 96 ? 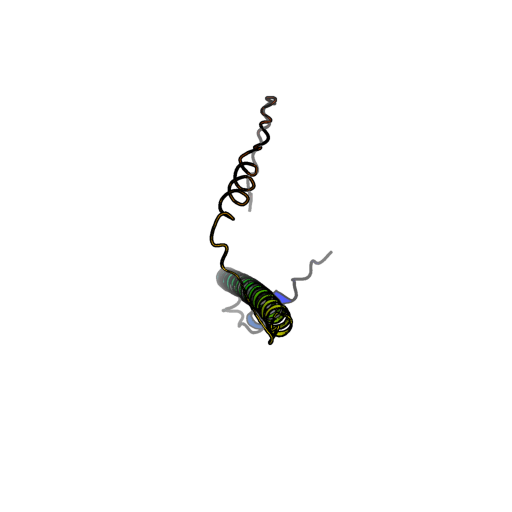29.708 24.187 -30.146 1.00 48.59 96 GLU A CA 1
ATOM 771 C C . GLU A 1 96 ? 29.684 25.586 -29.499 1.00 48.59 96 GLU A C 1
ATOM 773 O O . GLU A 1 96 ? 29.286 25.713 -28.344 1.00 48.59 96 GLU A O 1
ATOM 778 N N . SER A 1 97 ? 30.023 26.660 -30.226 1.00 51.16 97 SER A N 1
ATOM 779 C CA . SER A 1 97 ? 29.998 28.031 -29.685 1.00 51.16 97 SER A CA 1
ATOM 780 C C . SER A 1 97 ? 28.626 28.715 -29.730 1.00 51.16 97 SER A C 1
ATOM 782 O O . SER A 1 97 ? 28.469 29.779 -29.141 1.00 51.16 97 SER A O 1
ATOM 784 N N . ASN A 1 98 ? 27.627 28.134 -30.403 1.00 53.75 98 ASN A N 1
ATOM 785 C CA . ASN A 1 98 ? 26.295 28.743 -30.556 1.00 53.75 98 ASN A CA 1
ATOM 786 C C . ASN A 1 98 ? 25.264 28.275 -29.511 1.00 53.75 98 ASN A C 1
ATOM 788 O O . ASN A 1 98 ? 24.088 28.610 -29.631 1.00 53.75 98 ASN A O 1
ATOM 792 N N . LEU A 1 99 ? 25.674 27.512 -28.491 1.00 50.41 99 LEU A N 1
ATOM 793 C CA . LEU A 1 99 ? 24.776 27.025 -27.437 1.00 50.41 99 LEU A CA 1
ATOM 794 C C . LEU A 1 99 ? 25.171 27.531 -26.042 1.00 50.41 99 LEU A C 1
ATOM 796 O O . LEU A 1 99 ? 25.137 26.784 -25.068 1.00 50.41 99 LEU A O 1
ATOM 800 N N . ILE A 1 100 ? 25.556 28.805 -25.940 1.00 45.41 100 ILE A N 1
ATOM 801 C CA . ILE A 1 100 ? 25.721 29.479 -24.650 1.00 45.41 100 ILE A CA 1
ATOM 802 C C . ILE A 1 100 ? 24.717 30.635 -24.568 1.00 45.41 100 ILE A C 1
ATOM 804 O O . ILE A 1 100 ? 24.816 31.624 -25.284 1.00 45.41 100 ILE A O 1
ATOM 808 N N . GLU A 1 101 ? 23.764 30.439 -23.654 1.00 46.66 101 GLU A N 1
ATOM 809 C CA . GLU A 1 101 ? 23.163 31.458 -22.788 1.00 46.66 101 GLU A CA 1
ATOM 810 C C . GLU A 1 101 ? 22.153 32.446 -23.398 1.00 46.66 101 GLU A C 1
ATOM 812 O O . GLU A 1 101 ? 22.471 33.525 -23.883 1.00 46.66 101 GLU A O 1
ATOM 817 N N . THR A 1 102 ? 20.871 32.117 -23.233 1.00 37.25 102 THR A N 1
ATOM 818 C CA . THR A 1 102 ? 19.816 33.126 -23.052 1.00 37.25 102 THR A CA 1
ATOM 819 C C . THR A 1 102 ? 19.015 32.767 -21.804 1.00 37.25 102 THR A C 1
ATOM 821 O O . THR A 1 102 ? 18.012 32.059 -21.857 1.00 37.25 102 THR A O 1
ATOM 824 N N . PHE A 1 103 ? 19.486 33.234 -20.646 1.00 40.75 103 PHE A N 1
ATOM 825 C CA . PHE A 1 103 ? 18.604 33.447 -19.501 1.00 40.75 103 PHE A CA 1
ATOM 826 C C . PHE A 1 103 ? 17.661 34.609 -19.849 1.00 40.75 103 PHE A C 1
ATOM 828 O O . PHE A 1 103 ? 18.154 35.664 -20.254 1.00 40.75 103 PHE A O 1
ATOM 835 N N . PRO A 1 104 ? 16.332 34.474 -19.709 1.00 48.72 104 PRO A N 1
ATOM 836 C CA . PRO A 1 104 ? 15.469 35.639 -19.740 1.00 48.72 104 PRO A CA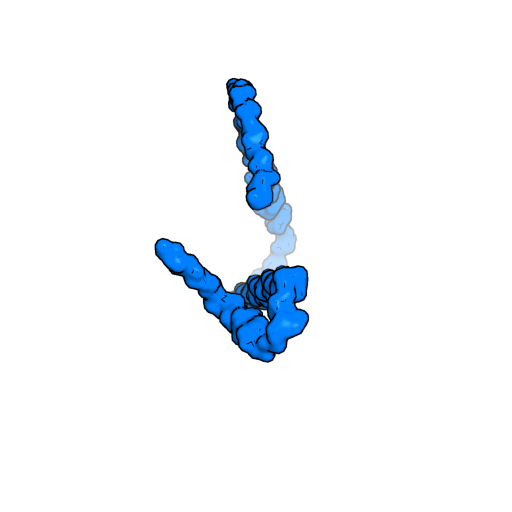 1
ATOM 837 C C . PRO A 1 104 ? 15.571 36.357 -18.390 1.00 48.72 104 PRO A C 1
ATOM 839 O O . PRO A 1 104 ? 15.086 35.873 -17.368 1.00 48.72 104 PRO A O 1
ATOM 842 N N . ASP A 1 105 ? 16.230 37.512 -18.411 1.00 42.12 105 ASP A N 1
ATOM 843 C CA . ASP A 1 105 ? 16.088 38.550 -17.398 1.00 42.12 105 ASP A CA 1
ATOM 844 C C . ASP A 1 105 ? 14.698 39.184 -17.551 1.00 42.12 105 ASP A C 1
ATOM 846 O O . ASP A 1 105 ? 14.353 39.728 -18.602 1.00 42.12 105 ASP A O 1
ATOM 850 N N . SER A 1 106 ? 13.876 39.074 -16.512 1.00 48.28 106 SER A N 1
ATOM 851 C CA . SER A 1 106 ? 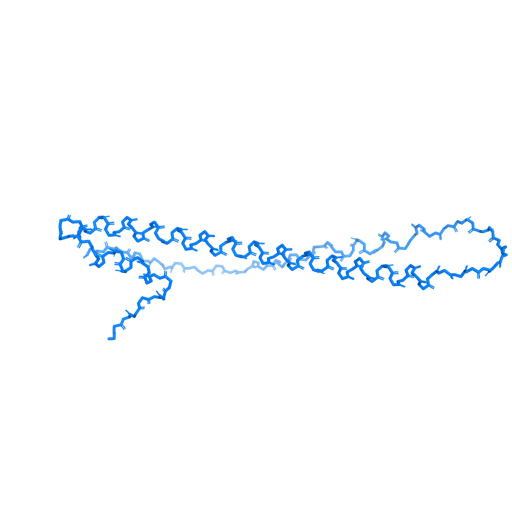12.679 39.895 -16.359 1.00 48.28 106 SER A CA 1
ATOM 852 C C . SER A 1 106 ? 12.499 40.238 -14.884 1.00 48.28 106 SER A C 1
ATOM 854 O O . SER A 1 106 ? 11.665 39.665 -14.179 1.00 48.28 106 SER A O 1
ATOM 856 N N . HIS A 1 107 ? 13.313 41.172 -14.404 1.00 48.16 107 HIS A N 1
ATOM 857 C CA . HIS A 1 107 ? 12.967 41.972 -13.241 1.00 48.16 107 HIS A CA 1
ATOM 858 C C . HIS A 1 107 ? 11.955 43.046 -13.641 1.00 48.16 107 HIS A C 1
ATOM 860 O O . HIS A 1 107 ? 12.313 43.995 -14.329 1.00 48.16 107 HIS A O 1
ATOM 866 N N . GLU A 1 108 ? 10.721 42.954 -13.143 1.00 43.38 108 GLU A N 1
ATOM 867 C CA . GLU A 1 108 ? 9.873 44.136 -12.988 1.00 43.38 108 GLU A CA 1
ATOM 868 C C . GLU A 1 108 ? 8.833 43.983 -11.864 1.00 43.38 108 GLU A C 1
ATOM 870 O O . GLU A 1 108 ? 8.104 42.999 -11.776 1.00 43.38 108 GLU A O 1
ATOM 875 N N . ALA A 1 109 ? 8.784 45.039 -11.046 1.00 39.88 109 ALA A N 1
ATOM 876 C CA . ALA A 1 109 ? 7.658 45.541 -10.259 1.00 39.88 109 ALA A CA 1
ATOM 877 C C . ALA A 1 109 ? 7.185 44.792 -8.991 1.00 39.88 109 ALA A C 1
ATOM 879 O O . ALA A 1 109 ? 6.316 43.929 -8.984 1.00 39.88 109 ALA A O 1
ATOM 880 N N . ASN A 1 110 ? 7.683 45.307 -7.867 1.00 45.28 110 ASN A N 1
ATOM 881 C CA . ASN A 1 110 ? 6.973 45.641 -6.627 1.00 45.28 110 ASN A CA 1
ATOM 882 C C . ASN A 1 110 ? 5.424 45.591 -6.693 1.00 45.28 110 ASN A C 1
ATOM 884 O O . ASN A 1 110 ? 4.808 46.377 -7.411 1.00 45.28 110 ASN A O 1
ATOM 888 N N . SER A 1 111 ? 4.801 44.792 -5.822 1.00 43.59 111 SER A N 1
ATOM 889 C CA . SER A 1 111 ? 3.460 45.040 -5.254 1.00 43.59 111 SER A CA 1
ATOM 890 C C . SER A 1 111 ? 3.307 44.167 -4.000 1.00 43.59 111 SER A C 1
ATOM 892 O O . SER A 1 111 ? 3.335 42.946 -4.082 1.00 43.59 111 SER A O 1
ATOM 894 N N . SER A 1 112 ? 3.510 44.744 -2.816 1.00 49.12 112 SER A N 1
ATOM 895 C CA . SER A 1 112 ? 2.445 45.189 -1.902 1.00 49.12 112 SER A CA 1
ATOM 896 C C . SER A 1 112 ? 1.744 44.043 -1.161 1.00 49.12 112 SER A C 1
ATOM 898 O O . SER A 1 112 ? 0.890 43.357 -1.706 1.00 49.12 112 SER A O 1
ATOM 900 N N . ASP A 1 113 ? 2.137 43.906 0.107 1.00 50.34 113 ASP A N 1
ATOM 901 C CA . ASP A 1 113 ? 1.338 43.567 1.292 1.00 50.34 113 ASP A CA 1
ATOM 902 C C . ASP A 1 113 ? -0.041 42.910 1.076 1.00 50.34 113 ASP A C 1
ATOM 904 O O . ASP A 1 113 ? -1.015 43.566 0.705 1.00 50.34 113 ASP A O 1
ATOM 908 N N . PHE A 1 114 ? -0.144 41.629 1.435 1.00 40.38 114 PHE A N 1
ATOM 909 C CA . PHE A 1 114 ? -1.366 41.109 2.043 1.00 40.38 114 PHE A CA 1
ATOM 910 C C . PHE A 1 114 ? -1.019 39.989 3.022 1.00 40.38 114 PHE A C 1
ATOM 912 O O . PHE A 1 114 ? -0.815 38.830 2.657 1.00 40.38 114 PHE A O 1
ATOM 919 N N . GLY A 1 115 ? -0.938 40.353 4.299 1.00 45.25 115 GLY A N 1
ATOM 920 C CA . GLY A 1 115 ? -1.039 39.387 5.378 1.00 45.25 115 GLY A CA 1
ATOM 921 C C . GLY A 1 115 ? -2.391 38.673 5.360 1.00 45.25 115 GLY A C 1
ATOM 922 O O . GLY A 1 115 ? -3.410 39.271 5.034 1.00 45.25 115 GLY A O 1
ATOM 923 N N . GLN A 1 116 ? -2.394 37.404 5.767 1.00 50.00 116 GLN A N 1
ATOM 924 C CA . GLN A 1 116 ? -3.266 36.866 6.816 1.00 50.00 116 GLN A CA 1
ATOM 925 C C . GLN A 1 116 ? -2.998 35.362 6.979 1.00 50.00 116 GLN A C 1
ATOM 927 O O . GLN A 1 116 ? -3.275 34.554 6.100 1.00 50.00 116 GLN A O 1
ATOM 932 N N . ASN A 1 117 ? -2.404 35.017 8.128 1.00 45.88 117 ASN A N 1
ATOM 933 C CA . ASN A 1 117 ? -2.948 34.046 9.080 1.00 45.88 117 ASN A CA 1
ATOM 934 C C . ASN A 1 117 ? -3.925 33.015 8.483 1.00 45.88 117 ASN A C 1
ATOM 936 O O . ASN A 1 117 ? -5.072 33.347 8.192 1.00 45.88 117 ASN A O 1
ATOM 940 N N . THR A 1 118 ? -3.517 31.746 8.468 1.00 49.44 118 THR A N 1
ATOM 941 C CA . THR A 1 118 ? -4.470 30.638 8.606 1.00 49.44 118 THR A CA 1
ATOM 942 C C . THR A 1 118 ? -4.072 29.769 9.797 1.00 49.44 118 THR A C 1
ATOM 944 O O . THR A 1 118 ? -3.195 28.911 9.741 1.00 49.44 118 THR A O 1
ATOM 947 N N . SER A 1 119 ? -4.712 30.082 10.921 1.00 43.78 119 SER A N 1
ATOM 948 C CA . SER A 1 119 ? -4.820 29.274 12.129 1.00 43.78 119 SER A CA 1
ATOM 949 C C . SER A 1 119 ? -5.517 27.949 11.819 1.00 43.78 119 SER A C 1
ATOM 951 O O . SER A 1 119 ? -6.691 27.940 11.452 1.00 43.78 119 SER A O 1
ATOM 953 N N . TRP A 1 120 ? -4.829 26.831 12.033 1.00 49.66 120 TRP A N 1
ATOM 954 C CA . TRP A 1 120 ? -5.462 25.518 12.118 1.00 49.66 120 TRP A CA 1
ATOM 955 C C . TRP A 1 120 ? -6.083 25.374 13.510 1.00 49.66 120 TRP A C 1
ATOM 957 O O . TRP A 1 120 ? -5.368 25.281 14.505 1.00 49.66 120 TRP A O 1
ATOM 967 N N . VAL A 1 121 ? -7.412 25.428 13.587 1.00 45.25 121 VAL A N 1
ATOM 968 C CA . VAL A 1 121 ? -8.168 25.030 14.782 1.00 45.25 121 VAL A CA 1
ATOM 969 C C . VAL A 1 121 ? -8.702 23.620 14.537 1.00 45.25 121 VAL A C 1
ATOM 971 O O . VAL A 1 121 ? -9.207 23.347 13.448 1.00 45.25 121 VAL A O 1
ATOM 974 N N . PHE A 1 122 ? -8.495 22.769 15.545 1.00 47.88 122 PHE A N 1
ATOM 975 C CA . PHE A 1 122 ? -8.823 21.343 15.637 1.00 47.88 122 PHE A CA 1
ATOM 976 C C . PHE A 1 122 ? -10.273 20.994 15.286 1.00 47.88 122 PHE A C 1
ATOM 978 O O . PHE A 1 122 ? -11.177 21.775 15.663 1.00 47.88 122 PHE A O 1
#

Organism: Araneus ventricosus (NCBI:txid182803)

Sequence (122 aa):
MIRSLPAEYQSIVQTIYRWTDAEFQPDKIESEILLEENRLRLTRKDLDTVSSVAFSNEMHRKEAANCKHIAALSNPKTNESSNTEFKVKSAFSELESNLIETFPDSHEANSSDFGQNTSWVF

Radius of gyration: 31.47 Å; Cα contacts (8 Å, |Δi|>4): 11; chains: 1; bounding box: 68×53×77 Å

Mean predicted aligned error: 19.73 Å

Solvent-accessible surface area (backbone atoms only — not comparable to full-atom values): 8290 Å² total; per-residue (Å²): 135,87,84,79,78,63,76,88,50,50,64,60,52,56,54,59,71,70,50,52,79,89,60,70,36,70,71,54,51,52,54,52,52,55,50,47,52,52,52,52,56,48,54,51,51,53,50,53,51,53,51,53,52,53,52,52,52,53,50,53,50,54,51,57,51,49,56,50,55,54,58,66,70,65,64,78,81,80,82,86,88,78,94,77,91,82,86,92,82,78,78,73,75,72,67,71,73,76,78,73,85,83,79,85,85,79,90,77,80,91,79,82,90,78,89,75,88,82,83,88,75,134